Protein AF-A0A1A8E9D2-F1 (afdb_monomer)

Nearest PDB structures (foldseek):
  8i6v-assembly1_D  TM=5.199E-01  e=2.143E+00  Saccharomyces cerevisiae S288C
  7t94-assembly1_A  TM=4.386E-01  e=5.439E+00  Homo sapiens

pLDDT: mean 73.69, std 10.42, range [43.97, 88.25]

Organism: Nothobranchius kadleci (NCBI:txid1051664)

Sequence (139 aa):
MPPQPPPQPQVKQNILRFLRSFLGITRILQLVFGTGLWVTIAANKYEGSIHFVLFVAVLFWLLTLALFFLTLLNKQDLVPLLGGEHWLCANLTHDVAAAALYLAAIGVMIDKTKSNSYCIVHHYKHFCLYKVYLTASVF

Secondary structure (DSSP, 8-state):
-PPPPPS-HHHHHHHHHHHHSHHHHHHHHHHHHHHHHHHHHHH----TTHHHHHHHHHHHHHHHHHHHHHHHTT-GGGSTTT-GGGHHHHHHHHHHHHHHHHHHHHHHHHHHHHTS-TT--TT--S--THHHHHHHHH-

Radius of gyration: 21.44 Å; Cα contacts (8 Å, |Δi|>4): 51; chains: 1; bounding box: 74×30×53 Å

Structure (mmCIF, N/CA/C/O backbone):
data_AF-A0A1A8E9D2-F1
#
_entry.id   AF-A0A1A8E9D2-F1
#
loop_
_atom_site.group_PDB
_atom_site.id
_atom_site.type_symbol
_atom_site.label_atom_id
_atom_site.label_alt_id
_atom_site.label_comp_id
_atom_site.label_asym_id
_atom_site.label_entity_id
_atom_site.label_seq_id
_atom_site.pdbx_PDB_ins_code
_atom_site.Cartn_x
_atom_site.Cartn_y
_atom_site.Cartn_z
_atom_site.occupancy
_atom_site.B_iso_or_equiv
_atom_site.auth_seq_id
_atom_site.auth_comp_id
_atom_site.auth_asym_id
_atom_site.auth_atom_id
_atom_site.pdbx_PDB_model_num
ATOM 1 N N . MET A 1 1 ? -43.737 6.392 25.726 1.00 59.25 1 MET A N 1
ATOM 2 C CA . MET A 1 1 ? -42.263 6.292 25.638 1.00 59.25 1 MET A CA 1
ATOM 3 C C . MET A 1 1 ? -41.783 7.350 24.660 1.00 59.25 1 MET A C 1
ATOM 5 O O . MET A 1 1 ? -42.346 7.395 23.572 1.00 59.25 1 MET A O 1
ATOM 9 N N . PRO A 1 2 ? -40.836 8.227 25.026 1.00 59.88 2 PRO A N 1
ATOM 10 C CA . PRO A 1 2 ? -40.260 9.155 24.061 1.00 59.88 2 PRO A CA 1
ATOM 11 C C . PRO A 1 2 ? -39.408 8.382 23.033 1.00 59.88 2 PRO A C 1
ATOM 13 O O . PRO A 1 2 ? -38.801 7.372 23.401 1.00 59.88 2 PRO A O 1
ATOM 16 N N . PRO A 1 3 ? -39.359 8.813 21.759 1.00 61.97 3 PRO A N 1
ATOM 17 C CA . PRO A 1 3 ? -38.554 8.155 20.734 1.00 61.97 3 PRO A CA 1
ATOM 18 C C . PRO A 1 3 ? -37.069 8.316 21.069 1.00 61.97 3 PRO A C 1
ATOM 20 O O . PRO A 1 3 ? -36.621 9.424 21.370 1.00 61.97 3 PRO A O 1
ATOM 23 N N . GLN A 1 4 ? -36.293 7.231 21.012 1.00 63.12 4 GLN A N 1
ATOM 24 C CA . GLN A 1 4 ? -34.838 7.342 21.106 1.00 63.12 4 GLN A CA 1
ATOM 25 C C . GLN A 1 4 ? -34.296 8.106 19.883 1.00 63.12 4 GLN A C 1
ATOM 27 O O . GLN A 1 4 ? -34.691 7.793 18.756 1.00 63.12 4 GLN A O 1
ATOM 32 N N . PRO A 1 5 ? -33.395 9.091 20.066 1.00 61.06 5 PRO A N 1
ATOM 33 C CA . PRO A 1 5 ? -32.754 9.769 18.947 1.00 61.06 5 PRO A CA 1
ATOM 34 C C . PRO A 1 5 ? -31.918 8.770 18.132 1.00 61.06 5 PRO A C 1
ATOM 36 O O . PRO A 1 5 ? -31.296 7.879 18.716 1.00 61.06 5 PRO A O 1
ATOM 39 N N . PRO A 1 6 ? -31.854 8.905 16.797 1.00 62.03 6 PRO A N 1
ATOM 40 C CA . PRO A 1 6 ? -31.101 7.980 15.963 1.00 62.03 6 PRO A CA 1
ATOM 41 C C . PRO A 1 6 ? -29.593 8.043 16.289 1.00 62.03 6 PRO A C 1
ATOM 43 O O . PRO A 1 6 ? -29.032 9.139 16.406 1.00 62.03 6 PRO A O 1
ATOM 46 N N . PRO A 1 7 ? -28.894 6.897 16.393 1.00 59.91 7 PRO A N 1
ATOM 47 C CA . PRO A 1 7 ? -27.465 6.848 16.687 1.00 59.91 7 PRO A CA 1
ATOM 48 C C . PRO A 1 7 ? -26.653 7.213 15.434 1.00 59.91 7 PRO A C 1
ATOM 50 O O . PRO A 1 7 ? -26.124 6.356 14.737 1.00 59.91 7 PRO A O 1
ATOM 53 N N . GLN A 1 8 ? -26.574 8.502 15.102 1.00 59.34 8 GLN A N 1
ATOM 54 C CA . GLN A 1 8 ? -25.798 9.018 13.963 1.00 59.34 8 GLN A CA 1
ATOM 55 C C . GLN A 1 8 ? -24.579 9.909 14.301 1.00 59.34 8 GLN A C 1
ATOM 57 O O . GLN A 1 8 ? -23.668 9.966 13.469 1.00 59.34 8 GLN A O 1
ATOM 62 N N . PRO A 1 9 ? -24.450 10.553 15.484 1.00 62.88 9 PRO A N 1
ATOM 63 C CA . PRO A 1 9 ? -23.261 11.362 15.792 1.00 62.88 9 PRO A CA 1
ATOM 64 C C . PRO A 1 9 ? -21.983 10.536 16.012 1.00 62.88 9 PRO A C 1
ATOM 66 O O . PRO A 1 9 ? -20.899 10.945 15.596 1.00 62.88 9 PRO A O 1
ATOM 69 N N . GLN A 1 10 ? -22.103 9.357 16.633 1.00 62.50 10 GLN A N 1
ATOM 70 C CA . GLN A 1 10 ? -20.948 8.550 17.051 1.00 62.50 10 GLN A CA 1
ATOM 71 C C . GLN A 1 10 ? -20.201 7.905 15.875 1.00 62.50 10 GLN A C 1
ATOM 73 O O . GLN A 1 10 ? -18.972 7.893 15.863 1.00 62.50 10 GLN A O 1
ATOM 78 N N . VAL A 1 11 ? -20.913 7.424 14.850 1.00 65.88 11 VAL A N 1
ATOM 79 C CA . VAL A 1 11 ? -20.288 6.767 13.687 1.00 65.88 11 VAL A CA 1
ATOM 80 C C . VAL A 1 11 ? -19.437 7.759 12.890 1.00 65.88 11 VAL A C 1
ATOM 82 O O . VAL A 1 11 ? -18.283 7.473 12.580 1.00 65.88 11 VAL A O 1
ATOM 85 N N . LYS A 1 12 ? -19.957 8.968 12.629 1.00 68.44 12 LYS A N 1
ATOM 86 C CA . LYS A 1 12 ? -19.207 10.022 11.925 1.00 68.44 12 LYS A CA 1
ATOM 87 C C . LYS A 1 12 ? -17.967 10.467 12.702 1.00 68.44 12 LYS A C 1
ATOM 89 O O . LYS A 1 12 ? -16.912 10.658 12.101 1.00 68.44 12 LYS A O 1
ATOM 94 N N . GLN A 1 13 ? -18.068 10.598 14.025 1.00 74.12 13 GLN A N 1
ATOM 95 C CA . GLN A 1 13 ? -16.922 10.946 14.870 1.00 74.12 13 GLN A CA 1
ATOM 96 C C . GLN A 1 13 ? -15.852 9.849 14.884 1.00 74.12 13 GLN A C 1
ATOM 98 O O . GLN A 1 13 ? -14.666 10.167 14.820 1.00 74.12 13 GLN A O 1
ATOM 103 N N . ASN A 1 14 ? -16.248 8.574 14.910 1.00 74.75 14 ASN A N 1
ATOM 104 C CA . ASN A 1 14 ? -15.314 7.449 14.862 1.00 74.75 14 ASN A CA 1
ATOM 105 C C . ASN A 1 14 ? -14.603 7.353 13.508 1.00 74.75 14 ASN A C 1
ATOM 107 O O . ASN A 1 14 ? -13.388 7.170 13.475 1.00 74.75 14 ASN A O 1
ATOM 111 N N . ILE A 1 15 ? -15.324 7.572 12.404 1.00 76.38 15 ILE A N 1
ATOM 112 C CA . ILE A 1 15 ? -14.741 7.641 11.058 1.00 76.38 15 ILE A CA 1
ATOM 113 C C . ILE A 1 15 ? -13.733 8.789 10.965 1.00 76.38 15 ILE A C 1
ATOM 115 O O . ILE A 1 15 ? -12.596 8.570 10.564 1.00 76.38 15 ILE A O 1
ATOM 119 N N . LEU A 1 16 ? -14.103 10.002 11.385 1.00 78.00 16 LEU A N 1
ATOM 120 C CA . LEU A 1 16 ? -13.194 11.154 11.359 1.00 78.00 16 LEU A CA 1
ATOM 121 C C . LEU A 1 16 ? -11.961 10.937 12.244 1.00 78.00 16 LEU A C 1
ATOM 123 O O . LEU A 1 16 ? -10.853 11.314 11.867 1.00 78.00 16 LEU A O 1
ATOM 127 N N . ARG A 1 17 ? -12.133 10.297 13.405 1.00 81.56 17 ARG A N 1
ATOM 128 C CA . ARG A 1 17 ? -11.026 9.929 14.293 1.00 81.56 17 ARG A CA 1
ATOM 129 C C . ARG A 1 17 ? -10.103 8.899 13.643 1.00 81.56 17 ARG A C 1
ATOM 131 O O . ARG A 1 17 ? -8.890 9.031 13.766 1.00 81.56 17 ARG A O 1
ATOM 138 N N . PHE A 1 18 ? -10.655 7.919 12.931 1.00 78.00 18 PHE A N 1
ATOM 139 C CA . PHE A 1 18 ? -9.875 6.926 12.196 1.00 78.00 18 PHE A CA 1
ATOM 140 C C . PHE A 1 18 ? -9.123 7.546 11.012 1.00 78.00 18 PHE A C 1
ATOM 142 O O . PHE A 1 18 ? -7.923 7.334 10.887 1.00 78.00 18 PHE A O 1
ATOM 149 N N . LEU A 1 19 ? -9.784 8.382 10.207 1.00 80.50 19 LEU A N 1
ATOM 150 C CA . LEU A 1 19 ? -9.162 9.100 9.087 1.00 80.50 19 LEU A CA 1
ATOM 151 C C . LEU A 1 19 ? -8.034 10.037 9.544 1.00 80.50 19 LEU A C 1
ATOM 153 O O . LEU A 1 19 ? -7.080 10.251 8.804 1.00 80.50 19 LEU A O 1
ATOM 157 N N . ARG A 1 20 ? -8.130 10.584 10.763 1.00 82.94 20 ARG A N 1
ATOM 158 C CA . ARG A 1 20 ? -7.079 11.408 11.379 1.00 82.94 20 ARG A CA 1
ATOM 159 C C . ARG A 1 20 ? -5.983 10.584 12.063 1.00 82.94 20 ARG A C 1
ATOM 161 O O . ARG A 1 20 ? -4.923 11.124 12.371 1.00 82.94 20 ARG A O 1
ATOM 168 N N . SER A 1 21 ? -6.225 9.303 12.329 1.00 83.06 21 SER A N 1
ATOM 169 C CA . SER A 1 21 ? -5.221 8.416 12.911 1.00 83.06 21 SER A CA 1
ATOM 170 C C . SER A 1 21 ? -4.085 8.188 11.922 1.00 83.06 21 SER A C 1
ATOM 172 O O . SER A 1 21 ? -4.317 8.076 10.719 1.00 83.06 21 SER A O 1
ATOM 174 N N . PHE A 1 22 ? -2.863 8.052 12.434 1.00 79.06 22 PHE A N 1
ATOM 175 C CA . PHE A 1 22 ? -1.684 7.751 11.623 1.00 79.06 22 PHE A CA 1
ATOM 176 C C . PHE A 1 22 ? -1.911 6.529 10.721 1.00 79.06 22 PHE A C 1
ATOM 178 O O . PHE A 1 22 ? -1.624 6.584 9.531 1.00 79.06 22 PHE A O 1
ATOM 185 N N . LEU A 1 23 ? -2.532 5.473 11.261 1.00 76.75 23 LEU A N 1
ATOM 186 C CA . LEU A 1 23 ? -2.848 4.250 10.517 1.00 76.75 23 LEU A CA 1
ATOM 187 C C . LEU A 1 23 ? -3.875 4.486 9.393 1.00 76.75 23 LEU A C 1
ATOM 189 O O . LEU A 1 23 ? -3.792 3.882 8.330 1.00 76.75 23 LEU A O 1
ATOM 193 N N . GLY A 1 24 ? -4.854 5.366 9.618 1.00 81.19 24 GLY A N 1
ATOM 194 C CA . GLY A 1 24 ? -5.834 5.729 8.595 1.00 81.19 24 GLY A CA 1
ATOM 195 C C . GLY A 1 24 ? -5.187 6.525 7.465 1.00 81.19 24 GLY A C 1
ATOM 196 O O . GLY A 1 24 ? -5.418 6.231 6.295 1.00 81.19 24 GLY A O 1
ATOM 197 N N . ILE A 1 25 ? -4.320 7.480 7.809 1.00 82.88 25 ILE A N 1
ATOM 198 C CA . ILE A 1 25 ? -3.585 8.304 6.841 1.00 82.88 25 ILE A CA 1
ATOM 199 C C . ILE A 1 25 ? -2.662 7.439 5.978 1.00 82.88 25 ILE A C 1
ATOM 201 O O . ILE A 1 25 ? -2.683 7.571 4.755 1.00 82.88 25 ILE A O 1
ATOM 205 N N . THR A 1 26 ? -1.885 6.531 6.576 1.00 80.31 26 THR A N 1
ATOM 206 C CA . THR A 1 26 ? -0.981 5.649 5.818 1.00 80.31 26 THR A CA 1
ATOM 207 C C . THR A 1 26 ? -1.749 4.728 4.872 1.00 80.31 26 THR A C 1
ATOM 209 O O . THR A 1 26 ? -1.341 4.557 3.725 1.00 80.31 26 THR A O 1
ATOM 212 N N . ARG A 1 27 ? -2.904 4.201 5.300 1.00 84.75 27 ARG A N 1
ATOM 213 C CA . ARG A 1 27 ? -3.797 3.395 4.452 1.00 84.75 27 ARG A CA 1
ATOM 214 C C . ARG A 1 27 ? -4.364 4.197 3.283 1.00 84.75 27 ARG A C 1
ATOM 216 O O . ARG A 1 27 ? -4.341 3.713 2.156 1.00 84.75 27 ARG A O 1
ATOM 223 N N . ILE A 1 28 ? -4.825 5.427 3.516 1.00 85.38 28 ILE A N 1
ATOM 224 C CA . ILE A 1 28 ? -5.297 6.317 2.440 1.00 85.38 28 ILE A CA 1
ATOM 225 C C . ILE A 1 28 ? -4.169 6.587 1.449 1.00 85.38 28 ILE A C 1
ATOM 227 O O . ILE A 1 28 ? -4.374 6.485 0.243 1.00 85.38 28 ILE A O 1
ATOM 231 N N . LEU A 1 29 ? -2.974 6.890 1.950 1.00 84.94 29 LEU A N 1
ATOM 232 C CA . LEU A 1 29 ? -1.818 7.160 1.112 1.00 84.94 29 LEU A CA 1
ATOM 233 C C . LEU A 1 29 ? -1.463 5.941 0.243 1.00 84.94 29 LEU A C 1
ATOM 235 O O . LEU A 1 29 ? -1.288 6.081 -0.964 1.00 84.94 29 LEU A O 1
ATOM 239 N N . GLN A 1 30 ? -1.465 4.738 0.825 1.00 83.69 30 GLN A N 1
ATOM 240 C CA . GLN A 1 30 ? -1.271 3.479 0.101 1.00 83.69 30 GLN A CA 1
ATOM 241 C C . GLN A 1 30 ? -2.337 3.261 -0.986 1.00 83.69 30 GLN A C 1
ATOM 243 O O . GLN A 1 30 ? -2.017 2.813 -2.089 1.00 83.69 30 GLN A O 1
ATOM 248 N N . LEU A 1 31 ? -3.597 3.614 -0.712 1.00 86.56 31 LEU A N 1
ATOM 249 C CA . LEU A 1 31 ? -4.676 3.526 -1.695 1.00 86.56 31 LEU A CA 1
ATOM 250 C C . LEU A 1 31 ? -4.500 4.528 -2.843 1.00 86.56 31 LEU A C 1
ATOM 252 O O . LEU A 1 31 ? -4.674 4.149 -4.003 1.00 86.56 31 LEU A O 1
ATOM 256 N N . VAL A 1 32 ? -4.114 5.771 -2.544 1.00 86.06 32 VAL A N 1
ATOM 257 C CA . VAL A 1 32 ? -3.851 6.819 -3.545 1.00 86.06 32 VAL A CA 1
ATOM 258 C C . VAL A 1 32 ? -2.687 6.421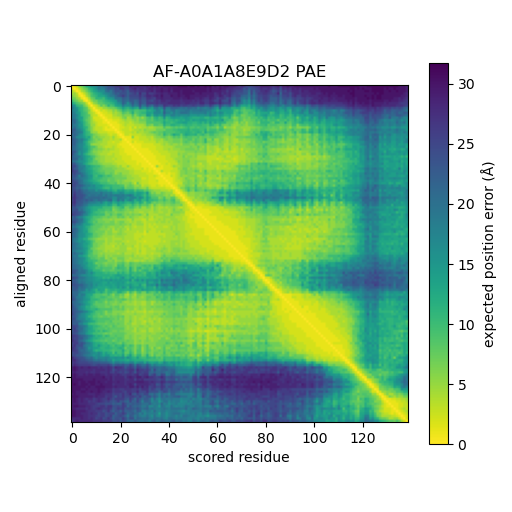 -4.451 1.00 86.06 32 VAL A C 1
ATOM 260 O O . VAL A 1 32 ? -2.844 6.417 -5.673 1.00 86.06 32 VAL A O 1
ATOM 263 N N . PHE A 1 33 ? -1.555 6.001 -3.880 1.00 81.50 33 PHE A N 1
ATOM 264 C CA . PHE A 1 33 ? -0.411 5.526 -4.663 1.00 81.50 33 PHE A CA 1
ATOM 265 C C . PHE A 1 33 ? -0.759 4.303 -5.512 1.00 81.50 33 PHE A C 1
ATOM 267 O O . PHE A 1 33 ? -0.431 4.265 -6.697 1.00 81.50 33 PHE A O 1
ATOM 274 N N . GLY A 1 34 ? -1.496 3.336 -4.959 1.00 82.38 34 GLY A N 1
ATOM 275 C CA . GLY A 1 34 ? -1.935 2.189 -5.748 1.00 82.38 34 GLY A CA 1
ATOM 276 C C . GLY A 1 34 ? -2.912 2.565 -6.864 1.00 82.38 34 GLY A C 1
ATOM 277 O O . GLY A 1 34 ? -2.868 1.960 -7.927 1.00 82.38 34 GLY A O 1
ATOM 278 N N . THR A 1 35 ? -3.711 3.623 -6.708 1.00 83.19 35 THR A N 1
ATOM 279 C CA . THR A 1 35 ? -4.545 4.136 -7.810 1.00 83.19 35 THR A CA 1
ATOM 280 C C . THR A 1 35 ? -3.671 4.689 -8.941 1.00 83.19 35 THR A C 1
ATOM 282 O O . THR A 1 35 ? -3.926 4.416 -10.113 1.00 83.19 35 THR A O 1
ATOM 285 N N . GLY A 1 36 ? -2.589 5.401 -8.605 1.00 80.12 36 GLY A N 1
ATOM 286 C CA . GLY A 1 36 ? -1.583 5.836 -9.581 1.00 80.12 36 GLY A CA 1
ATOM 287 C C . GLY A 1 36 ? -0.916 4.662 -10.310 1.00 80.12 36 GLY A C 1
ATOM 288 O O . GLY A 1 36 ? -0.726 4.701 -11.530 1.00 80.12 36 GLY A O 1
ATOM 289 N N . LEU A 1 37 ? -0.646 3.569 -9.589 1.00 75.75 37 LEU A N 1
ATOM 290 C CA . LEU A 1 37 ? -0.150 2.331 -10.186 1.00 75.75 37 LEU A CA 1
ATOM 291 C C . LEU A 1 37 ? -1.171 1.731 -11.167 1.00 75.75 37 LEU A C 1
ATOM 293 O O . LEU A 1 37 ? -0.791 1.354 -12.267 1.00 75.75 37 LEU A O 1
ATOM 297 N N . TRP A 1 38 ? -2.462 1.698 -10.826 1.00 78.00 38 TRP A N 1
ATOM 298 C CA . TRP A 1 38 ? -3.524 1.218 -11.722 1.00 78.00 38 TRP A CA 1
ATOM 299 C C . TRP A 1 38 ? -3.625 2.023 -13.021 1.00 78.00 38 TRP A C 1
ATOM 301 O O . TRP A 1 38 ? -3.774 1.438 -14.092 1.00 78.00 38 TRP A O 1
ATOM 311 N N . VAL A 1 39 ? -3.503 3.352 -12.949 1.00 76.00 39 VAL A N 1
ATOM 312 C CA . VAL A 1 39 ? -3.452 4.210 -14.146 1.00 76.00 39 VAL A CA 1
ATOM 313 C C . VAL A 1 39 ? -2.248 3.844 -15.011 1.00 76.00 39 VAL A C 1
ATOM 315 O O . VAL A 1 39 ? -2.380 3.679 -16.222 1.00 76.00 39 VAL A O 1
ATOM 318 N N . THR A 1 40 ? -1.088 3.644 -14.384 1.00 72.81 40 THR A N 1
ATOM 319 C CA . THR A 1 40 ? 0.123 3.187 -15.079 1.00 72.81 40 THR A CA 1
ATOM 320 C C . THR A 1 40 ? -0.100 1.824 -15.738 1.00 72.81 40 THR A C 1
ATOM 322 O O . THR A 1 40 ? 0.298 1.656 -16.893 1.00 72.81 40 THR A O 1
ATOM 325 N N . ILE A 1 41 ? -0.796 0.903 -15.050 1.00 74.00 41 ILE A N 1
ATOM 326 C CA . ILE A 1 41 ? -1.160 -0.427 -15.560 1.00 74.00 41 ILE A CA 1
ATOM 327 C C . ILE A 1 41 ? -2.023 -0.332 -16.809 1.00 74.00 41 ILE A C 1
ATOM 329 O O . ILE A 1 41 ? -1.748 -0.985 -17.810 1.00 74.00 41 ILE A O 1
ATOM 333 N N . ALA A 1 42 ? -3.058 0.499 -16.764 1.00 73.75 42 ALA A N 1
ATOM 334 C CA . ALA A 1 42 ? -3.952 0.689 -17.895 1.00 73.75 42 ALA A CA 1
ATOM 335 C C . ALA A 1 42 ? -3.247 1.345 -19.098 1.00 73.75 42 ALA A C 1
ATOM 337 O O . ALA A 1 42 ? -3.623 1.090 -20.241 1.00 73.75 42 ALA A O 1
ATOM 338 N N . ALA A 1 43 ? -2.233 2.178 -18.851 1.00 73.00 43 ALA A N 1
ATOM 339 C CA . ALA A 1 43 ? -1.544 2.943 -19.885 1.00 73.00 43 ALA A CA 1
ATOM 340 C C . ALA A 1 43 ? -0.413 2.181 -20.600 1.00 73.00 43 ALA A C 1
ATOM 342 O O . ALA A 1 43 ? 0.025 2.626 -21.660 1.00 73.00 43 ALA A O 1
ATOM 343 N N . ASN A 1 44 ? 0.078 1.059 -20.058 1.00 72.69 44 ASN A N 1
ATOM 344 C CA . ASN A 1 44 ? 1.282 0.394 -20.566 1.00 72.69 44 ASN A CA 1
ATOM 345 C C . ASN A 1 44 ? 1.082 -1.103 -20.835 1.00 72.69 44 ASN A C 1
ATOM 347 O O . ASN A 1 44 ? 0.385 -1.805 -20.107 1.00 72.69 44 ASN A O 1
ATOM 351 N N . LYS A 1 45 ? 1.759 -1.620 -21.869 1.00 72.19 45 LYS A N 1
ATOM 352 C CA . LYS A 1 45 ? 1.930 -3.067 -22.066 1.00 72.19 45 LYS A CA 1
ATOM 353 C C . LYS A 1 45 ? 3.131 -3.546 -21.256 1.00 72.19 45 LYS A C 1
ATOM 355 O O . LYS A 1 45 ? 4.191 -2.928 -21.294 1.00 72.19 45 LYS A O 1
ATOM 360 N N . TYR A 1 46 ? 2.962 -4.657 -20.550 1.00 69.00 46 TYR A N 1
ATOM 361 C CA . TYR A 1 46 ? 3.991 -5.235 -19.689 1.00 69.00 46 TYR A CA 1
ATOM 362 C C . TYR A 1 46 ? 4.472 -6.568 -20.227 1.00 69.00 46 TYR A C 1
ATOM 364 O O . TYR A 1 46 ? 3.676 -7.335 -20.761 1.00 69.00 46 TYR A O 1
ATOM 372 N N . GLU A 1 47 ? 5.760 -6.846 -20.029 1.00 72.31 47 GLU A N 1
ATOM 373 C CA . GLU A 1 47 ? 6.381 -8.108 -20.421 1.00 72.31 47 GLU A CA 1
ATOM 374 C C . GLU A 1 47 ? 7.261 -8.687 -19.299 1.00 72.31 47 GLU A C 1
ATOM 376 O O . GLU A 1 47 ? 8.018 -7.986 -18.606 1.00 72.31 47 GLU A O 1
ATOM 381 N N . GLY A 1 48 ? 7.201 -10.013 -19.150 1.00 72.69 48 GLY A N 1
ATOM 382 C CA . GLY A 1 48 ? 8.069 -10.800 -18.270 1.00 72.69 48 GLY A CA 1
ATOM 383 C C . GLY A 1 48 ? 7.836 -10.555 -16.774 1.00 72.69 48 GLY A C 1
ATOM 384 O O . GLY A 1 48 ? 6.701 -10.484 -16.310 1.00 72.69 48 GLY A O 1
ATOM 385 N N . SER A 1 49 ? 8.918 -10.417 -15.995 1.00 67.75 49 SER A N 1
ATOM 386 C CA . SER A 1 49 ? 8.871 -10.314 -14.520 1.00 67.75 49 SER A CA 1
ATOM 387 C C . SER A 1 49 ? 8.090 -9.116 -13.960 1.00 67.75 49 SER A C 1
ATOM 389 O O . SER A 1 49 ? 7.785 -9.093 -12.769 1.00 67.75 49 SER A O 1
ATOM 391 N N . ILE A 1 50 ? 7.714 -8.144 -14.798 1.00 74.56 50 ILE A N 1
ATOM 392 C CA . ILE A 1 50 ? 6.908 -6.996 -14.369 1.00 74.56 50 ILE A CA 1
ATOM 393 C C . ILE A 1 50 ? 5.490 -7.449 -13.989 1.00 74.56 50 ILE A C 1
ATOM 395 O O . ILE A 1 50 ? 4.914 -6.898 -13.058 1.00 74.56 50 ILE A O 1
ATOM 399 N N . HIS A 1 51 ? 4.956 -8.520 -14.591 1.00 76.81 51 HIS A N 1
ATOM 400 C CA . HIS A 1 51 ? 3.653 -9.074 -14.194 1.00 76.81 51 HIS A CA 1
ATOM 401 C C . HIS A 1 51 ? 3.611 -9.515 -12.728 1.00 76.81 51 HIS A C 1
ATOM 403 O O . HIS A 1 51 ? 2.591 -9.339 -12.070 1.00 76.81 51 HIS A O 1
ATOM 409 N N . PHE A 1 52 ? 4.719 -10.044 -12.202 1.00 73.25 52 PHE A N 1
ATOM 410 C CA . PHE A 1 52 ? 4.816 -10.420 -10.793 1.00 73.25 52 PHE A CA 1
ATOM 411 C C . PHE A 1 52 ? 4.751 -9.189 -9.880 1.00 73.25 52 PHE A C 1
ATOM 413 O O . PHE A 1 52 ? 3.997 -9.182 -8.911 1.00 73.25 52 PHE A O 1
ATOM 420 N N . VAL A 1 53 ? 5.475 -8.122 -10.231 1.00 76.94 53 VAL A N 1
ATOM 421 C CA . VAL A 1 53 ? 5.443 -6.842 -9.503 1.00 76.94 53 VAL A CA 1
ATOM 422 C C . VAL A 1 53 ? 4.030 -6.256 -9.491 1.00 76.94 53 VAL A C 1
ATOM 424 O O . VAL A 1 53 ? 3.532 -5.861 -8.438 1.00 76.94 53 VAL A O 1
ATOM 427 N N . LEU A 1 54 ? 3.357 -6.261 -10.645 1.00 80.69 54 LEU A N 1
ATOM 428 C CA . LEU A 1 54 ? 1.980 -5.786 -10.766 1.00 80.69 54 LEU A CA 1
ATOM 429 C C . LEU A 1 54 ? 1.004 -6.636 -9.957 1.00 80.69 54 LEU A C 1
ATOM 431 O O . LEU A 1 54 ? 0.142 -6.088 -9.278 1.00 80.69 54 LEU A O 1
ATOM 435 N N . PHE A 1 55 ? 1.149 -7.961 -9.997 1.00 81.44 55 PHE A N 1
ATOM 436 C CA . PHE A 1 55 ? 0.317 -8.873 -9.220 1.00 81.44 55 PHE A CA 1
ATOM 437 C C . PHE A 1 55 ? 0.429 -8.593 -7.719 1.00 81.44 55 PHE A C 1
ATOM 439 O O . PHE A 1 55 ? -0.593 -8.404 -7.063 1.00 81.44 55 PHE A O 1
ATOM 446 N N . VAL A 1 56 ? 1.656 -8.508 -7.191 1.00 80.50 56 VAL A N 1
ATOM 447 C CA . VAL A 1 56 ? 1.907 -8.174 -5.781 1.00 80.50 56 VAL A CA 1
ATOM 448 C C . VAL A 1 56 ? 1.247 -6.841 -5.435 1.00 80.50 56 VAL A C 1
ATOM 450 O O . VAL A 1 56 ? 0.476 -6.757 -4.480 1.00 80.50 56 VAL A O 1
ATOM 453 N N . ALA A 1 57 ? 1.494 -5.808 -6.236 1.00 81.56 57 ALA A N 1
ATOM 454 C CA . ALA A 1 57 ? 1.007 -4.474 -5.933 1.00 81.56 57 ALA A CA 1
ATOM 455 C C . ALA A 1 57 ? -0.531 -4.371 -5.979 1.00 81.56 57 ALA A C 1
ATOM 457 O O . ALA A 1 57 ? -1.140 -3.802 -5.072 1.00 81.56 57 ALA A O 1
ATOM 458 N N . VAL A 1 58 ? -1.179 -4.977 -6.982 1.00 84.50 58 VAL A N 1
ATOM 459 C CA . VAL A 1 58 ? -2.647 -5.007 -7.101 1.00 84.50 58 VAL A CA 1
ATOM 460 C C . VAL A 1 58 ? -3.279 -5.831 -5.978 1.00 84.50 58 VAL A C 1
ATOM 462 O O . VAL A 1 58 ? -4.267 -5.390 -5.390 1.00 84.50 58 VAL A O 1
ATOM 465 N N . LEU A 1 59 ? -2.706 -6.991 -5.641 1.00 85.31 59 LEU A N 1
ATOM 466 C CA . LEU A 1 59 ? -3.206 -7.853 -4.570 1.00 85.31 59 LEU A CA 1
ATOM 467 C C . LEU A 1 59 ? -3.221 -7.114 -3.228 1.00 85.31 59 LEU A C 1
ATOM 469 O O . LEU A 1 59 ? -4.264 -7.042 -2.578 1.00 85.31 59 LEU A O 1
ATOM 473 N N . PHE A 1 60 ? -2.090 -6.526 -2.831 1.00 84.19 60 PHE A N 1
ATOM 474 C CA . PHE A 1 60 ? -2.003 -5.791 -1.568 1.00 84.19 60 PHE A CA 1
ATOM 475 C C . PHE A 1 60 ? -2.845 -4.523 -1.570 1.00 84.19 60 PHE A C 1
ATOM 477 O O . PHE A 1 60 ? -3.368 -4.145 -0.524 1.00 84.19 60 PHE A O 1
ATOM 484 N N . TRP A 1 61 ? -3.022 -3.873 -2.720 1.00 88.25 61 TRP A N 1
ATOM 485 C CA . TRP A 1 61 ? -3.916 -2.727 -2.820 1.00 88.25 61 TRP A CA 1
ATOM 486 C C . TRP A 1 61 ? -5.378 -3.115 -2.565 1.00 88.25 61 TRP A C 1
ATOM 488 O O . TRP A 1 61 ? -6.040 -2.484 -1.741 1.00 88.25 61 TRP A O 1
ATOM 498 N N . LEU A 1 62 ? -5.869 -4.186 -3.199 1.00 87.88 62 LEU A N 1
ATOM 499 C CA . LEU A 1 62 ? -7.231 -4.687 -2.984 1.00 87.88 62 LEU A CA 1
ATOM 500 C C . LEU A 1 62 ? -7.446 -5.135 -1.536 1.00 87.88 62 LEU A C 1
ATOM 502 O O . LEU A 1 62 ? -8.482 -4.843 -0.938 1.00 87.88 62 LEU A O 1
ATOM 506 N N . LEU A 1 63 ? -6.454 -5.811 -0.957 1.00 85.12 63 LEU A N 1
ATOM 507 C CA . LEU A 1 63 ? -6.516 -6.282 0.422 1.00 85.12 63 LEU A CA 1
ATOM 508 C C . LEU A 1 63 ? -6.521 -5.105 1.413 1.00 85.12 63 LEU A C 1
ATOM 510 O O . LEU A 1 63 ? -7.346 -5.067 2.324 1.00 85.12 63 LEU A O 1
ATOM 514 N N . THR A 1 64 ? -5.696 -4.084 1.162 1.00 86.88 64 THR A N 1
ATOM 515 C CA . THR A 1 64 ? -5.702 -2.811 1.900 1.00 86.88 64 THR A CA 1
ATOM 516 C C . THR A 1 64 ? -7.061 -2.121 1.812 1.00 86.88 64 THR A C 1
ATOM 518 O O . THR A 1 64 ? -7.576 -1.652 2.826 1.00 86.88 64 THR A O 1
ATOM 521 N N . LEU A 1 65 ? -7.667 -2.080 0.621 1.00 87.44 65 LEU A N 1
ATOM 522 C CA . LEU A 1 65 ? -8.983 -1.484 0.403 1.00 87.44 65 LEU A CA 1
ATOM 523 C C . LEU A 1 65 ? -10.062 -2.212 1.216 1.00 87.44 65 LEU A C 1
ATOM 525 O O . LEU A 1 65 ? -10.860 -1.571 1.900 1.00 87.44 65 LEU A O 1
ATOM 529 N N . ALA A 1 66 ? -10.052 -3.546 1.198 1.00 86.19 66 ALA A N 1
ATOM 530 C CA . ALA A 1 66 ? -10.985 -4.363 1.967 1.00 86.19 66 ALA A CA 1
ATOM 531 C C . ALA A 1 66 ? -10.833 -4.142 3.484 1.00 86.19 66 ALA A C 1
ATOM 533 O O . ALA A 1 66 ? -11.820 -3.866 4.169 1.00 86.19 66 ALA A O 1
ATOM 534 N N . LEU A 1 67 ? -9.600 -4.191 4.006 1.00 83.44 67 LEU A N 1
ATOM 535 C CA . LEU A 1 67 ? -9.305 -3.932 5.422 1.00 83.44 67 LEU A CA 1
ATOM 536 C C . LEU A 1 67 ? -9.710 -2.512 5.842 1.00 83.44 67 LEU A C 1
ATOM 538 O O . LEU A 1 67 ? -10.246 -2.308 6.936 1.00 83.44 67 LEU A O 1
ATOM 542 N N . PHE A 1 68 ? -9.498 -1.531 4.963 1.00 83.69 68 PHE A N 1
ATOM 543 C CA . PHE A 1 68 ? -9.886 -0.144 5.192 1.00 83.69 68 PHE A CA 1
ATOM 544 C C . PHE A 1 68 ? -11.407 0.009 5.308 1.00 83.69 68 PHE A C 1
ATOM 546 O O . PHE A 1 68 ? -11.882 0.613 6.271 1.00 83.69 68 PHE A O 1
ATOM 553 N N . PHE A 1 69 ? -12.185 -0.594 4.401 1.00 84.19 69 PHE A N 1
ATOM 554 C CA . PHE A 1 69 ? -13.649 -0.568 4.477 1.00 84.19 69 PHE A CA 1
ATOM 555 C C . PHE A 1 69 ? -14.194 -1.284 5.714 1.00 84.19 69 PHE A C 1
ATOM 557 O O . PHE A 1 69 ? -15.069 -0.743 6.390 1.00 84.19 69 PHE A O 1
ATOM 564 N N . LEU A 1 70 ? -13.662 -2.462 6.053 1.00 83.00 70 LEU A N 1
ATOM 565 C CA . LEU A 1 70 ? -14.064 -3.195 7.258 1.00 83.00 70 LEU A CA 1
ATOM 566 C C . LEU A 1 70 ? -13.791 -2.388 8.534 1.00 83.00 70 LEU A C 1
ATOM 568 O O . LEU A 1 70 ? -14.628 -2.359 9.441 1.00 83.00 70 LEU A O 1
ATOM 572 N N . THR A 1 71 ? -12.661 -1.677 8.573 1.00 79.75 71 THR A N 1
ATOM 573 C CA . THR A 1 71 ? -12.319 -0.781 9.684 1.00 79.75 71 THR A CA 1
ATOM 574 C C . THR A 1 71 ? -13.247 0.435 9.738 1.00 79.75 71 THR A C 1
ATOM 576 O O . THR A 1 71 ? -13.748 0.767 10.809 1.00 79.75 71 THR A O 1
ATOM 579 N N . LEU A 1 72 ? -13.545 1.064 8.595 1.00 78.44 72 LEU A N 1
ATOM 580 C CA . LEU A 1 72 ? -14.460 2.210 8.505 1.00 78.44 72 LEU A CA 1
ATOM 581 C C . LEU A 1 72 ? -15.889 1.876 8.942 1.00 78.44 72 LEU A C 1
ATOM 583 O O . LEU A 1 72 ? -16.534 2.670 9.623 1.00 78.44 72 LEU A O 1
ATOM 587 N N . LEU A 1 73 ? -16.384 0.704 8.546 1.00 79.25 73 LEU A N 1
ATOM 588 C CA . LEU A 1 73 ? -17.725 0.227 8.884 1.00 79.25 73 LEU A CA 1
ATOM 589 C C . LEU A 1 73 ? -17.819 -0.286 10.329 1.00 79.25 73 LEU A C 1
ATOM 591 O O . LEU A 1 73 ? -18.912 -0.634 10.776 1.00 79.25 73 LEU A O 1
ATOM 595 N N . ASN A 1 74 ? -16.696 -0.336 11.056 1.00 73.19 74 ASN A N 1
ATOM 596 C CA . ASN A 1 74 ? -16.577 -0.951 12.375 1.00 73.19 74 ASN A CA 1
ATOM 597 C C . ASN A 1 74 ? -17.093 -2.406 12.384 1.00 73.19 74 ASN A C 1
ATOM 599 O O . ASN A 1 74 ? -17.738 -2.852 13.330 1.00 73.19 74 ASN A O 1
ATOM 603 N N . LYS A 1 75 ? -16.851 -3.136 11.286 1.00 77.06 75 LYS A N 1
ATOM 604 C CA . LYS A 1 75 ? -17.289 -4.524 11.048 1.00 77.06 75 LYS A CA 1
ATOM 605 C C . LYS A 1 75 ? -16.108 -5.493 11.162 1.00 77.06 75 LYS A C 1
ATOM 607 O O . LYS A 1 75 ? -15.974 -6.413 10.364 1.00 77.06 75 LYS A O 1
ATOM 612 N N . GLN A 1 76 ? -15.238 -5.269 12.141 1.00 75.81 76 GLN A N 1
ATOM 613 C CA . GLN A 1 76 ? -14.025 -6.069 12.345 1.00 75.81 76 GLN A CA 1
ATOM 614 C C . GLN A 1 76 ? -14.372 -7.509 12.758 1.00 75.81 76 GLN A C 1
ATOM 616 O O . GLN A 1 76 ? -13.775 -8.457 12.260 1.00 75.81 76 GLN A O 1
ATOM 621 N N . ASP A 1 77 ? -15.420 -7.683 13.568 1.00 70.38 77 ASP A N 1
ATOM 622 C CA . ASP A 1 77 ? -15.896 -8.994 14.039 1.00 70.38 77 ASP A CA 1
ATOM 623 C C . ASP A 1 77 ? -16.633 -9.822 12.977 1.00 70.38 77 ASP A C 1
ATOM 625 O O . ASP A 1 77 ? -16.966 -10.980 13.212 1.00 70.38 77 ASP A O 1
ATOM 629 N N . LEU A 1 78 ? -16.890 -9.261 11.787 1.00 70.00 78 LEU A N 1
ATOM 630 C CA . LEU A 1 78 ? -17.511 -10.007 10.686 1.00 70.00 78 LEU A CA 1
ATOM 631 C C . LEU A 1 78 ? -16.565 -11.037 10.062 1.00 70.00 78 LEU A C 1
ATOM 633 O O . LEU A 1 78 ? -17.020 -11.870 9.281 1.00 70.00 78 LEU A O 1
ATOM 637 N N . VAL A 1 79 ? -15.267 -10.967 10.368 1.00 69.12 79 VAL A N 1
ATOM 638 C CA . VAL A 1 79 ? -14.278 -11.934 9.899 1.00 69.12 79 VAL A CA 1
ATOM 639 C C . VAL A 1 79 ? -14.081 -12.984 10.995 1.00 69.12 79 VAL A C 1
ATOM 641 O O . VAL A 1 79 ? -13.295 -12.755 11.910 1.00 69.12 79 VAL A O 1
ATOM 644 N N . PRO A 1 80 ? -14.751 -14.149 10.929 1.00 62.91 80 PRO A N 1
ATOM 645 C CA . PRO A 1 80 ? -14.761 -15.117 12.028 1.00 62.91 80 PRO A CA 1
ATOM 646 C C . PRO A 1 80 ? -13.376 -15.679 12.378 1.00 62.91 80 PRO A C 1
ATOM 648 O O . PRO A 1 80 ? -13.190 -16.176 13.481 1.00 62.91 80 PRO A O 1
ATOM 651 N N . LEU A 1 81 ? -12.402 -15.592 11.461 1.00 65.31 81 LEU A N 1
ATOM 652 C CA . LEU A 1 81 ? -11.039 -16.087 11.678 1.00 65.31 81 LEU A CA 1
ATOM 653 C C . LEU A 1 81 ? -10.031 -15.009 12.123 1.00 65.31 81 LEU A C 1
ATOM 655 O O . LEU A 1 81 ? -9.002 -15.349 12.692 1.00 65.31 81 LEU A O 1
ATOM 659 N N . LEU A 1 82 ? -10.282 -13.729 11.816 1.00 68.94 82 LEU A N 1
ATOM 660 C CA . LEU A 1 82 ? -9.306 -12.629 11.971 1.00 68.94 82 LEU A CA 1
ATOM 661 C C . LEU A 1 82 ? -9.884 -11.391 12.686 1.00 68.94 82 LEU A C 1
ATOM 663 O O . LEU A 1 82 ? -9.189 -10.387 12.823 1.00 68.94 82 LEU A O 1
ATOM 667 N N . GLY A 1 83 ? -11.151 -11.431 13.097 1.00 69.81 83 GLY A N 1
ATOM 668 C CA . GLY A 1 83 ? -11.846 -10.344 13.784 1.00 69.81 83 GLY A CA 1
ATOM 669 C C . GLY A 1 83 ? -11.478 -10.209 15.265 1.00 69.81 83 GLY A C 1
ATOM 670 O O . GLY A 1 83 ? -10.736 -11.023 15.822 1.00 69.81 83 GLY A O 1
ATOM 671 N N . GLY A 1 84 ? -11.999 -9.161 15.906 1.00 76.25 84 GLY A N 1
ATOM 672 C CA . GLY A 1 84 ? -11.796 -8.884 17.329 1.00 76.25 84 GLY A CA 1
ATOM 673 C C . GLY A 1 84 ? -10.328 -8.659 17.708 1.00 76.25 84 GLY A C 1
ATOM 674 O O . GLY A 1 84 ? -9.640 -7.822 17.123 1.00 76.25 84 GLY A O 1
ATOM 675 N N . GLU A 1 85 ? -9.834 -9.424 18.686 1.00 74.38 85 GLU A N 1
ATOM 676 C CA . GLU A 1 85 ? -8.457 -9.340 19.209 1.00 74.38 85 GLU A CA 1
ATOM 677 C C . GLU A 1 85 ? -7.377 -9.602 18.147 1.00 74.38 85 GLU A C 1
ATOM 679 O O . GLU A 1 85 ? -6.297 -9.010 18.186 1.00 74.38 85 GLU A O 1
ATOM 684 N N . HIS A 1 86 ? -7.676 -10.438 17.149 1.00 79.62 86 HIS A N 1
ATOM 685 C CA . HIS A 1 86 ? -6.724 -10.799 16.096 1.00 79.62 86 HIS A CA 1
ATOM 686 C C . HIS A 1 86 ? -6.645 -9.756 14.976 1.00 79.62 86 HIS A C 1
ATOM 688 O O . HIS A 1 86 ? -5.742 -9.829 14.142 1.00 79.62 86 HIS A O 1
ATOM 694 N N . TRP A 1 87 ? -7.528 -8.750 14.970 1.00 80.75 87 TRP A N 1
ATOM 695 C CA . TRP A 1 87 ? -7.598 -7.742 13.909 1.00 80.75 87 TRP A CA 1
ATOM 696 C C . TRP A 1 87 ? -6.299 -6.944 13.769 1.00 80.75 87 TRP A C 1
ATOM 698 O O 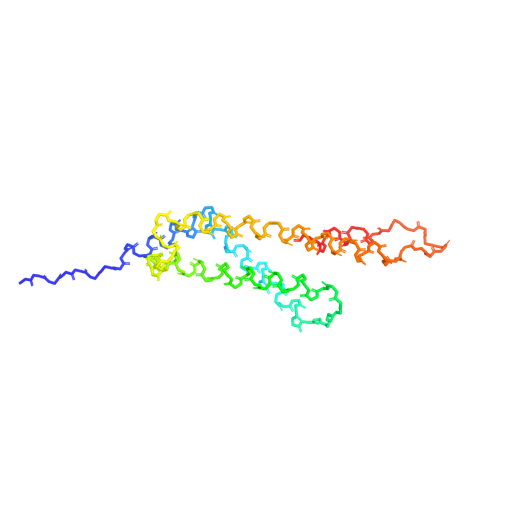. TRP A 1 87 ? -5.847 -6.638 12.661 1.00 80.75 87 TRP A O 1
ATOM 708 N N . LEU A 1 88 ? -5.660 -6.628 14.897 1.00 78.62 88 LEU A N 1
ATOM 709 C CA . LEU A 1 88 ? -4.385 -5.916 14.910 1.00 78.62 88 LEU A CA 1
ATOM 710 C C . LEU A 1 88 ? -3.254 -6.801 14.370 1.00 78.62 88 LEU A C 1
ATOM 712 O O . LEU A 1 88 ? -2.445 -6.336 13.568 1.00 78.62 88 LEU A O 1
ATOM 716 N N . CYS A 1 89 ? -3.245 -8.086 14.738 1.00 81.56 89 CYS A N 1
ATOM 717 C CA . CYS A 1 89 ? -2.291 -9.064 14.219 1.00 81.56 89 CYS A CA 1
ATOM 718 C C . CYS A 1 89 ? -2.461 -9.255 12.703 1.00 81.56 89 CYS A C 1
ATOM 720 O O . CYS A 1 89 ? -1.481 -9.185 11.971 1.00 81.56 89 CYS A O 1
ATOM 722 N N . ALA A 1 90 ? -3.698 -9.370 12.215 1.00 82.56 90 ALA A N 1
ATOM 723 C CA . ALA A 1 90 ? -4.008 -9.485 10.792 1.00 82.56 90 ALA A CA 1
ATOM 724 C C . ALA A 1 90 ? -3.485 -8.292 9.973 1.00 82.56 90 ALA A C 1
ATOM 726 O O . ALA A 1 90 ? -2.861 -8.477 8.927 1.00 82.56 90 ALA A O 1
ATOM 727 N N . ASN A 1 91 ? -3.697 -7.066 10.467 1.00 83.19 91 ASN A N 1
ATOM 728 C CA . ASN A 1 91 ? -3.165 -5.856 9.837 1.00 83.19 91 ASN A CA 1
ATOM 729 C C . ASN A 1 91 ? -1.632 -5.833 9.854 1.00 83.19 91 ASN A C 1
ATOM 731 O O . ASN A 1 91 ? -1.018 -5.495 8.845 1.00 83.19 91 ASN A O 1
ATOM 735 N N . LEU A 1 92 ? -1.012 -6.238 10.964 1.00 84.00 92 LEU A N 1
ATOM 736 C CA . LEU A 1 92 ? 0.442 -6.310 11.069 1.00 84.00 92 LEU A CA 1
ATOM 737 C C . LEU A 1 92 ? 1.031 -7.339 10.096 1.00 84.00 92 LEU A C 1
ATOM 739 O O . LEU A 1 92 ? 1.990 -7.037 9.392 1.00 84.00 92 LEU A O 1
ATOM 743 N N . THR A 1 93 ? 0.449 -8.536 10.017 1.00 86.56 93 THR A N 1
ATO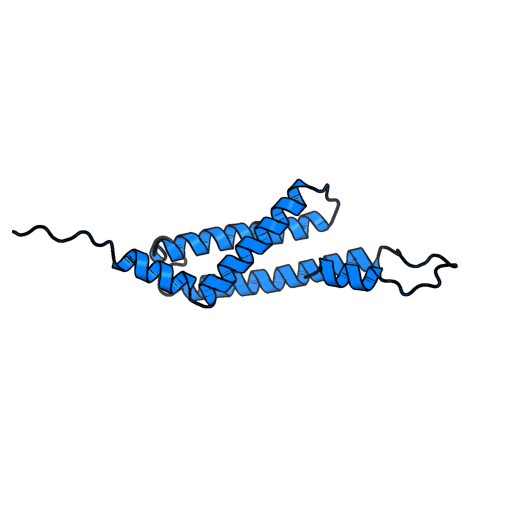M 744 C CA . THR A 1 93 ? 0.870 -9.578 9.074 1.00 86.56 93 THR A CA 1
ATOM 745 C C . THR A 1 93 ? 0.733 -9.097 7.637 1.00 86.56 93 THR A C 1
ATOM 747 O O . THR A 1 93 ? 1.654 -9.292 6.846 1.00 86.56 93 THR A O 1
ATOM 750 N N . HIS A 1 94 ? -0.376 -8.431 7.306 1.00 86.44 94 HIS A N 1
ATOM 751 C CA . HIS A 1 94 ? -0.557 -7.800 6.004 1.00 86.44 94 HIS A CA 1
ATOM 752 C C . HIS A 1 94 ? 0.574 -6.810 5.701 1.00 86.44 94 HIS A C 1
ATOM 754 O O . HIS A 1 94 ? 1.166 -6.874 4.628 1.00 86.44 94 HIS A O 1
ATOM 760 N N . ASP A 1 95 ? 0.899 -5.917 6.635 1.00 85.88 95 ASP A N 1
ATOM 761 C CA . ASP A 1 95 ? 1.892 -4.865 6.406 1.00 85.88 95 ASP A CA 1
ATOM 762 C C . ASP A 1 95 ? 3.316 -5.417 6.300 1.00 85.88 95 ASP A C 1
ATOM 764 O O . ASP A 1 95 ? 4.084 -4.976 5.446 1.00 85.88 95 ASP A O 1
ATOM 768 N N . VAL A 1 96 ? 3.651 -6.438 7.091 1.00 87.56 96 VAL A N 1
ATOM 769 C CA . VAL A 1 96 ? 4.931 -7.154 6.986 1.00 87.56 96 VAL A CA 1
ATOM 770 C C . VAL A 1 96 ? 5.029 -7.909 5.660 1.00 87.56 96 VAL A C 1
ATOM 772 O O . VAL A 1 96 ? 6.056 -7.830 4.984 1.00 87.56 96 VAL A O 1
ATOM 775 N N . ALA A 1 97 ? 3.967 -8.609 5.254 1.00 87.00 97 ALA A N 1
ATOM 776 C CA . ALA A 1 97 ? 3.934 -9.327 3.984 1.00 87.00 97 ALA A CA 1
ATOM 777 C C . ALA A 1 97 ? 4.040 -8.362 2.793 1.00 87.00 97 ALA A C 1
ATOM 779 O O . ALA A 1 97 ? 4.803 -8.618 1.8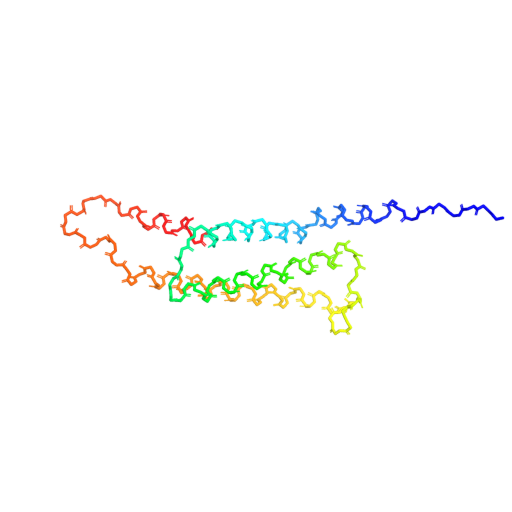59 1.00 87.00 97 ALA A O 1
ATOM 780 N N . ALA A 1 98 ? 3.337 -7.228 2.860 1.00 84.94 98 ALA A N 1
ATOM 781 C CA . ALA A 1 98 ? 3.429 -6.163 1.873 1.00 84.94 98 ALA A CA 1
ATOM 782 C C . ALA A 1 98 ? 4.861 -5.628 1.792 1.00 84.94 98 ALA A C 1
ATOM 784 O O . ALA A 1 98 ? 5.423 -5.569 0.704 1.00 84.94 98 ALA A O 1
ATOM 785 N N . ALA A 1 99 ? 5.483 -5.296 2.927 1.00 86.50 99 ALA A N 1
ATOM 786 C CA . ALA A 1 99 ? 6.851 -4.789 2.960 1.00 86.50 99 ALA A CA 1
ATOM 787 C C . ALA A 1 99 ? 7.850 -5.783 2.348 1.00 86.50 99 ALA A C 1
ATOM 789 O O . ALA A 1 99 ? 8.654 -5.403 1.498 1.00 86.50 99 ALA A O 1
ATOM 790 N N . ALA A 1 100 ? 7.772 -7.063 2.722 1.00 87.69 100 ALA A N 1
ATOM 791 C CA . ALA A 1 100 ? 8.657 -8.098 2.196 1.00 87.69 100 ALA A CA 1
ATOM 792 C C . ALA A 1 10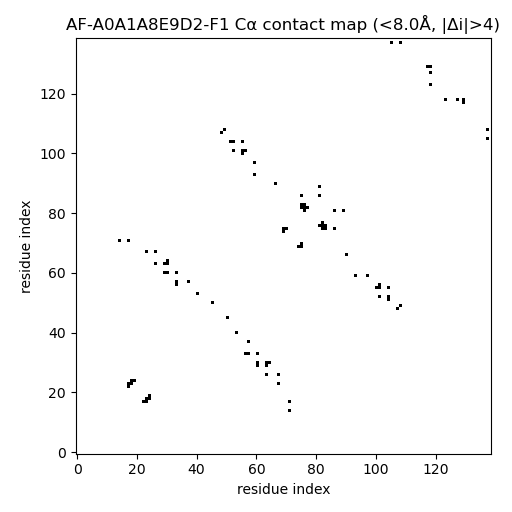0 ? 8.515 -8.266 0.674 1.00 87.69 100 ALA A C 1
ATOM 794 O O . ALA A 1 100 ? 9.513 -8.323 -0.049 1.00 87.69 100 ALA A O 1
ATOM 795 N N . LEU A 1 101 ? 7.279 -8.309 0.170 1.00 83.88 101 LEU A N 1
ATOM 796 C CA . LEU A 1 101 ? 7.022 -8.524 -1.252 1.00 83.88 101 LEU A CA 1
ATOM 797 C C . LEU A 1 101 ? 7.276 -7.265 -2.094 1.00 83.88 101 LEU A C 1
ATOM 799 O O . LEU A 1 101 ? 7.774 -7.390 -3.212 1.00 83.88 101 LEU A O 1
ATOM 803 N N . TYR A 1 102 ? 7.043 -6.062 -1.560 1.00 82.06 102 TYR A N 1
ATOM 804 C CA . TYR A 1 102 ? 7.465 -4.819 -2.212 1.00 82.06 102 TYR A CA 1
ATOM 805 C C . TYR A 1 102 ? 8.990 -4.697 -2.278 1.00 82.06 102 TYR A C 1
ATOM 807 O O . TYR A 1 102 ? 9.511 -4.306 -3.318 1.00 82.06 102 TYR A O 1
ATOM 815 N N . LEU A 1 103 ? 9.729 -5.096 -1.237 1.00 84.31 103 LEU A N 1
ATOM 816 C CA . LEU A 1 103 ? 11.196 -5.152 -1.292 1.00 84.31 103 LEU A CA 1
ATOM 817 C C . LEU A 1 103 ? 11.691 -6.125 -2.368 1.00 84.31 103 LEU A C 1
ATOM 819 O O . LEU A 1 103 ? 12.603 -5.795 -3.127 1.00 84.31 103 LEU A O 1
ATOM 823 N N . ALA A 1 104 ? 11.064 -7.298 -2.482 1.00 82.06 104 ALA A N 1
ATOM 824 C CA . ALA A 1 104 ? 11.374 -8.245 -3.549 1.00 82.06 104 ALA A CA 1
ATOM 825 C C . ALA A 1 104 ? 11.069 -7.658 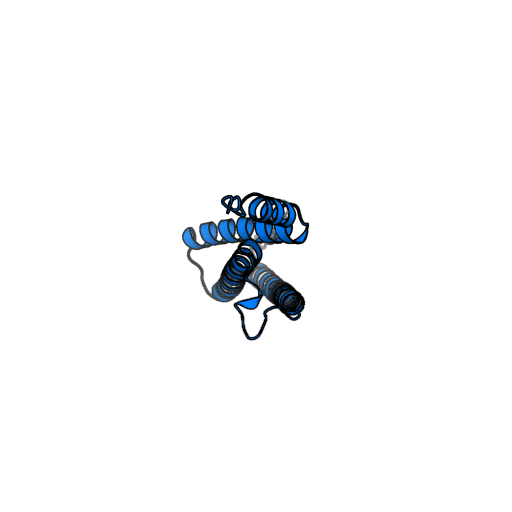-4.939 1.00 82.06 104 ALA A C 1
ATOM 827 O O . ALA A 1 104 ? 11.891 -7.767 -5.849 1.00 82.06 104 ALA A O 1
ATOM 828 N N . ALA A 1 105 ? 9.929 -6.980 -5.098 1.00 80.00 105 ALA A N 1
ATOM 829 C CA . ALA A 1 105 ? 9.556 -6.303 -6.336 1.00 80.00 105 ALA A CA 1
ATOM 830 C C . ALA A 1 105 ? 10.556 -5.201 -6.728 1.00 80.00 105 ALA A C 1
ATOM 832 O O . ALA A 1 105 ? 10.972 -5.138 -7.886 1.00 80.00 105 ALA A O 1
ATOM 833 N N . ILE A 1 106 ? 11.001 -4.389 -5.764 1.00 79.12 106 ILE A N 1
ATOM 834 C CA . ILE A 1 106 ? 12.066 -3.395 -5.953 1.00 79.12 106 ILE A CA 1
ATOM 835 C C . ILE A 1 106 ? 13.358 -4.085 -6.404 1.00 79.12 106 ILE A C 1
ATOM 837 O O . ILE A 1 106 ? 13.988 -3.637 -7.360 1.00 79.12 106 ILE A O 1
ATOM 841 N N . GLY A 1 107 ? 13.731 -5.206 -5.782 1.00 80.44 107 GLY A N 1
ATOM 842 C CA . GLY A 1 107 ? 14.892 -6.002 -6.184 1.00 80.44 107 GLY A CA 1
ATOM 843 C C . GLY A 1 107 ? 14.816 -6.477 -7.639 1.00 80.44 107 GLY A C 1
ATOM 844 O O . GLY A 1 107 ? 15.764 -6.279 -8.397 1.00 80.44 107 GLY A O 1
ATOM 845 N N . VAL A 1 108 ? 13.670 -7.027 -8.054 1.00 78.31 108 VAL A N 1
ATOM 846 C CA . VAL A 1 108 ? 13.423 -7.464 -9.441 1.00 78.31 108 VAL A CA 1
ATOM 847 C C . VAL A 1 108 ? 13.480 -6.287 -10.418 1.00 78.31 108 VAL A C 1
ATOM 849 O O . VAL A 1 108 ? 14.049 -6.416 -11.502 1.00 78.31 108 VAL A O 1
ATOM 852 N N . MET A 1 109 ? 12.925 -5.131 -10.046 1.00 72.06 109 MET A N 1
ATOM 853 C CA . MET A 1 109 ? 12.994 -3.915 -10.862 1.00 72.06 109 MET A CA 1
ATOM 854 C C . MET A 1 109 ? 14.438 -3.426 -11.017 1.00 72.06 109 MET A C 1
ATOM 856 O O . MET A 1 109 ? 14.863 -3.119 -12.130 1.00 72.06 109 MET A O 1
ATOM 860 N N . ILE A 1 110 ? 15.221 -3.405 -9.933 1.00 72.69 110 ILE A N 1
ATOM 861 C CA . ILE A 1 110 ? 16.639 -3.020 -9.959 1.00 72.69 110 ILE A CA 1
ATOM 862 C C . ILE A 1 110 ? 17.441 -3.979 -10.841 1.00 72.69 110 ILE A C 1
ATOM 864 O O . ILE A 1 110 ? 18.251 -3.524 -11.649 1.00 72.69 110 ILE A O 1
ATOM 868 N N . ASP A 1 111 ? 17.218 -5.286 -10.713 1.00 74.44 111 ASP A N 1
ATOM 869 C CA . ASP A 1 111 ? 17.916 -6.305 -11.499 1.00 74.44 111 ASP A CA 1
ATOM 870 C C . ASP A 1 111 ? 17.603 -6.186 -12.998 1.00 74.44 111 ASP A C 1
ATOM 872 O O . ASP A 1 111 ? 18.512 -6.042 -13.820 1.00 74.44 111 ASP A O 1
ATOM 876 N N . LYS A 1 112 ? 16.314 -6.094 -13.352 1.00 68.06 112 LYS A N 1
ATOM 877 C CA . LYS A 1 112 ? 15.862 -5.892 -14.738 1.00 68.06 112 LYS A CA 1
ATOM 878 C C . LYS A 1 112 ? 16.326 -4.561 -15.333 1.00 68.06 112 LYS A C 1
ATOM 880 O O . LYS A 1 112 ? 16.466 -4.424 -16.548 1.00 68.06 112 LYS A O 1
ATOM 885 N N . THR A 1 113 ? 16.574 -3.569 -14.488 1.00 64.38 113 THR A N 1
ATOM 886 C CA . THR A 1 113 ? 17.166 -2.311 -14.935 1.00 64.38 113 THR A CA 1
ATOM 887 C C . THR A 1 113 ? 18.667 -2.460 -15.166 1.00 64.38 113 THR A C 1
ATOM 889 O O . THR A 1 113 ? 19.164 -2.004 -16.189 1.00 64.38 113 THR A O 1
ATOM 892 N N . LYS A 1 114 ? 19.403 -3.117 -14.259 1.00 66.19 114 LYS A N 1
ATOM 893 C CA . LYS A 1 114 ? 20.849 -3.348 -14.416 1.00 66.19 114 LYS A CA 1
ATOM 894 C C . LYS A 1 114 ? 21.178 -4.188 -15.647 1.00 66.19 114 LYS A C 1
ATOM 896 O O . LYS A 1 114 ? 22.212 -3.950 -16.266 1.00 66.19 114 LYS A O 1
ATOM 901 N N . SER A 1 115 ? 20.322 -5.145 -16.002 1.00 63.88 115 SER A N 1
ATOM 902 C CA . SER A 1 115 ? 20.509 -5.970 -17.198 1.00 63.88 115 SER A CA 1
ATOM 903 C C . SER A 1 115 ? 20.330 -5.193 -18.507 1.00 63.88 115 SER A C 1
ATOM 905 O O . SER A 1 115 ? 20.875 -5.600 -19.531 1.00 63.88 115 SER A O 1
ATOM 907 N N . ASN A 1 116 ? 19.656 -4.038 -18.483 1.00 58.47 116 ASN A N 1
ATOM 908 C CA . ASN A 1 116 ? 19.552 -3.154 -19.637 1.00 58.47 116 ASN A CA 1
ATOM 909 C C . ASN A 1 116 ? 20.652 -2.079 -19.616 1.00 58.47 116 ASN A C 1
ATOM 911 O O . ASN A 1 116 ? 20.686 -1.166 -18.789 1.00 58.47 116 ASN A O 1
ATOM 915 N N . SER A 1 117 ? 21.572 -2.170 -20.569 1.00 56.34 117 SER A N 1
ATOM 916 C CA . SER A 1 117 ? 22.764 -1.326 -20.658 1.00 56.34 117 SER A CA 1
ATOM 917 C C . SER A 1 117 ? 22.486 -0.011 -21.405 1.00 56.34 117 SER A C 1
ATOM 919 O O . SER A 1 117 ? 22.958 0.211 -22.514 1.00 56.34 117 SER A O 1
ATOM 921 N N . TYR A 1 118 ? 21.722 0.903 -20.796 1.00 58.16 118 TYR A N 1
ATOM 922 C CA . TYR A 1 118 ? 21.308 2.155 -21.459 1.00 58.16 118 TYR A CA 1
ATOM 923 C C . TYR A 1 118 ? 22.429 3.202 -21.641 1.00 58.16 118 TYR A C 1
ATOM 925 O O . TYR A 1 118 ? 22.314 4.072 -22.499 1.00 58.16 118 TYR A O 1
ATOM 933 N N . CYS A 1 119 ? 23.520 3.137 -20.865 1.00 58.97 119 CYS A N 1
ATOM 934 C CA . CYS A 1 119 ? 24.601 4.143 -20.868 1.00 58.97 119 CYS A CA 1
ATOM 935 C C . CYS A 1 119 ? 25.960 3.605 -21.378 1.00 58.97 119 CYS A C 1
ATOM 937 O O . CYS A 1 119 ? 26.999 4.138 -20.998 1.00 58.97 119 CYS A O 1
ATOM 939 N N . ILE A 1 120 ? 25.985 2.570 -22.232 1.00 55.94 120 ILE A N 1
ATOM 940 C CA . ILE A 1 120 ? 27.229 2.022 -22.829 1.00 55.94 120 ILE A CA 1
ATOM 941 C C . ILE A 1 120 ? 27.404 2.472 -24.294 1.00 55.94 120 ILE A C 1
ATOM 943 O O . ILE A 1 120 ? 27.805 1.705 -25.164 1.00 55.94 120 ILE A O 1
ATOM 947 N N . VAL A 1 121 ? 27.096 3.734 -24.604 1.00 59.25 121 VAL A N 1
ATOM 948 C CA . VAL A 1 121 ? 27.450 4.316 -25.908 1.00 59.25 121 VAL A CA 1
ATOM 949 C C . VAL A 1 121 ? 28.821 4.973 -25.764 1.00 59.25 121 VAL A C 1
ATOM 951 O O . VAL A 1 121 ? 28.967 5.926 -25.001 1.00 59.25 121 VAL A O 1
ATOM 954 N N . HIS A 1 122 ? 29.820 4.487 -26.509 1.00 54.94 122 HIS A N 1
ATOM 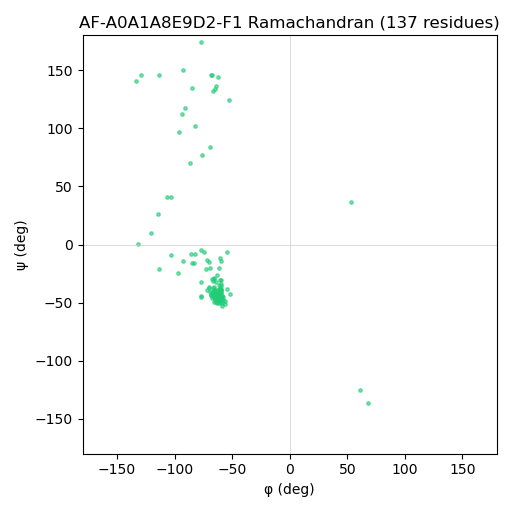955 C CA . HIS A 1 122 ? 31.236 4.903 -26.443 1.00 54.94 122 HIS A CA 1
ATOM 956 C C . HIS A 1 122 ? 31.505 6.422 -26.616 1.00 54.94 122 HIS A C 1
ATOM 958 O O . HIS A 1 122 ? 32.631 6.872 -26.411 1.00 54.94 122 HIS A O 1
ATOM 964 N N . HIS A 1 123 ? 30.491 7.231 -26.945 1.00 57.25 123 HIS A N 1
ATOM 965 C CA . HIS A 1 123 ? 30.587 8.685 -27.117 1.00 57.25 123 HIS A CA 1
ATOM 966 C C . HIS A 1 123 ? 29.696 9.528 -26.188 1.00 57.25 123 HIS A C 1
ATOM 968 O O . HIS A 1 123 ? 29.612 10.744 -26.364 1.00 57.25 123 HIS A O 1
ATOM 974 N N . TYR A 1 124 ? 29.062 8.944 -25.167 1.00 51.75 124 TYR A N 1
ATOM 975 C CA . TYR A 1 124 ? 28.225 9.720 -24.248 1.00 51.75 124 TYR A CA 1
ATOM 976 C C . TYR A 1 124 ? 29.068 10.411 -23.158 1.00 51.75 124 TYR A C 1
ATOM 978 O O . TYR A 1 124 ? 29.509 9.785 -22.200 1.00 51.75 124 TYR A O 1
ATOM 986 N N . LYS A 1 125 ? 29.313 11.720 -23.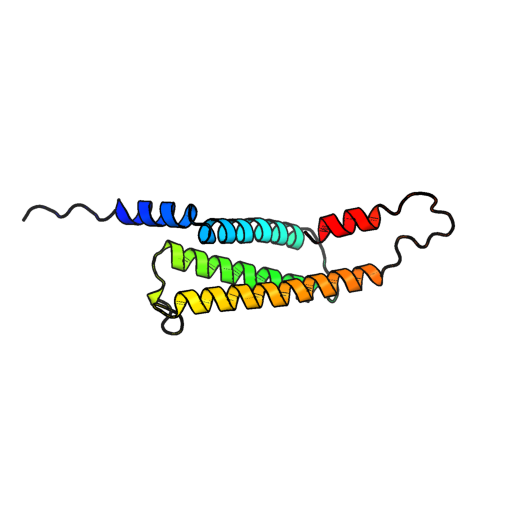314 1.00 55.22 125 LYS A N 1
ATOM 987 C CA . LYS A 1 125 ? 30.114 12.551 -22.386 1.00 55.22 125 LYS A CA 1
ATOM 988 C C . LYS A 1 125 ? 29.330 13.137 -21.199 1.00 55.22 125 LYS A C 1
ATOM 990 O O . LYS A 1 125 ? 29.939 13.735 -20.316 1.00 55.22 125 LYS A O 1
ATOM 995 N N . HIS A 1 126 ? 28.002 13.013 -21.170 1.00 62.94 126 HIS A N 1
ATOM 996 C CA . HIS A 1 126 ? 27.161 13.622 -20.132 1.00 62.94 126 HIS A CA 1
ATOM 997 C C . HIS A 1 126 ? 26.899 12.676 -18.953 1.00 62.94 126 HIS A C 1
ATOM 999 O O . HIS A 1 126 ? 26.825 11.459 -19.130 1.00 62.94 126 HIS A O 1
ATOM 1005 N N . PHE A 1 127 ? 26.713 13.243 -17.752 1.00 59.06 127 PHE A N 1
ATOM 1006 C CA . PHE A 1 127 ? 26.289 12.492 -16.566 1.00 59.06 127 PHE A CA 1
ATOM 1007 C C . PHE A 1 127 ? 25.022 11.686 -16.889 1.00 59.06 127 PHE A C 1
ATOM 1009 O O . PHE A 1 127 ? 24.022 12.235 -17.350 1.00 59.06 127 PHE A O 1
ATOM 1016 N N . CYS A 1 128 ? 25.077 10.371 -16.666 1.00 62.53 128 CYS A N 1
ATO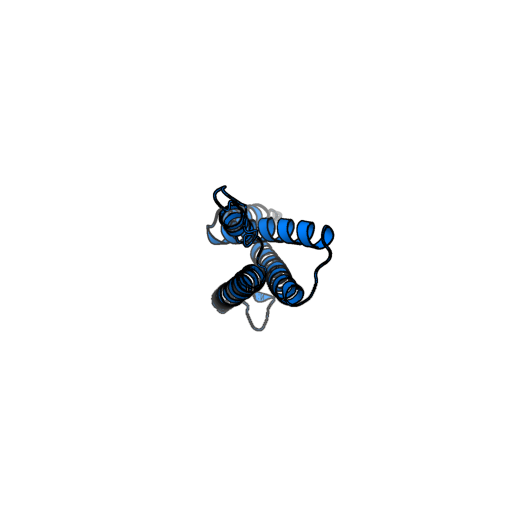M 1017 C CA . CYS A 1 128 ? 23.991 9.434 -16.952 1.00 62.53 128 CYS A CA 1
ATOM 1018 C C . CYS A 1 128 ? 22.816 9.688 -15.979 1.00 62.53 128 CYS A C 1
ATOM 1020 O O . CYS A 1 128 ? 22.678 9.031 -14.946 1.00 62.53 128 CYS A O 1
ATOM 1022 N N . LEU A 1 129 ? 21.961 10.660 -16.328 1.00 61.44 129 LEU A N 1
ATOM 1023 C CA . LEU A 1 129 ? 20.722 11.027 -15.622 1.00 61.44 129 LEU A CA 1
ATOM 1024 C C . LEU A 1 129 ? 19.722 9.869 -15.537 1.00 61.44 129 LEU A C 1
ATOM 1026 O O . LEU A 1 129 ? 18.803 9.910 -14.725 1.00 61.44 129 LEU A O 1
ATOM 1030 N N . TYR A 1 130 ? 19.929 8.814 -16.326 1.00 59.50 130 TYR A N 1
ATOM 1031 C CA . TYR A 1 130 ? 19.149 7.585 -16.273 1.00 59.50 130 TYR A CA 1
ATOM 1032 C C . TYR A 1 130 ? 19.114 6.980 -14.863 1.00 59.50 130 TYR A C 1
ATOM 1034 O O . TYR A 1 130 ? 18.056 6.565 -14.411 1.00 59.50 130 TYR A O 1
ATOM 1042 N N . LYS A 1 131 ? 20.225 7.026 -14.110 1.00 57.81 131 LYS A N 1
ATOM 1043 C CA . LYS A 1 131 ? 20.233 6.584 -12.704 1.00 57.81 131 LYS A CA 1
ATOM 1044 C C . LYS A 1 131 ? 19.345 7.444 -11.802 1.00 57.81 131 LYS A C 1
ATOM 1046 O O . LYS A 1 131 ? 18.791 6.919 -10.852 1.00 57.81 131 LYS A O 1
ATOM 1051 N N . VAL A 1 132 ? 19.204 8.738 -12.090 1.00 60.28 132 VAL A N 1
ATOM 1052 C CA . VAL A 1 132 ? 18.370 9.664 -11.305 1.00 60.28 132 VAL A CA 1
ATOM 1053 C C . VAL A 1 132 ? 16.890 9.461 -11.629 1.00 60.28 132 VAL A C 1
ATOM 1055 O O . VAL A 1 132 ? 16.081 9.330 -10.715 1.00 60.28 132 VAL A O 1
ATOM 1058 N N . TYR A 1 133 ? 16.548 9.346 -12.916 1.00 57.69 133 TYR A N 1
ATOM 1059 C CA . TYR A 1 133 ? 15.201 8.966 -13.363 1.00 57.69 133 TYR A CA 1
ATOM 1060 C C . TYR A 1 133 ? 14.783 7.590 -12.833 1.00 57.69 133 TYR A C 1
ATOM 1062 O O . TYR A 1 133 ? 13.619 7.378 -12.499 1.00 57.69 133 TYR A O 1
ATOM 1070 N N . LEU A 1 134 ? 15.738 6.669 -12.707 1.00 58.00 134 LEU A N 1
ATOM 1071 C CA . LEU A 1 134 ? 15.518 5.351 -12.132 1.00 58.00 134 LEU A CA 1
ATOM 1072 C C . LEU A 1 134 ? 15.168 5.421 -10.645 1.00 58.00 134 LEU A C 1
ATOM 1074 O O . LEU A 1 134 ? 14.185 4.827 -10.219 1.00 58.00 134 LEU A O 1
ATOM 1078 N N . THR A 1 135 ? 15.940 6.161 -9.847 1.00 57.94 135 THR A N 1
ATOM 1079 C CA . THR A 1 135 ? 15.606 6.337 -8.429 1.00 57.94 135 THR A CA 1
ATOM 1080 C C . THR A 1 135 ? 14.229 6.980 -8.283 1.00 57.94 135 THR A C 1
ATOM 1082 O O . THR A 1 135 ? 13.450 6.560 -7.442 1.00 57.94 135 THR A O 1
ATOM 1085 N N . ALA A 1 136 ? 13.890 7.936 -9.149 1.00 57.66 136 ALA A N 1
ATOM 1086 C CA . ALA A 1 136 ? 12.593 8.606 -9.138 1.00 57.66 136 ALA A CA 1
ATOM 1087 C C . ALA A 1 136 ? 11.405 7.729 -9.582 1.00 57.66 136 ALA A C 1
ATOM 1089 O O . ALA A 1 136 ? 10.271 8.132 -9.370 1.00 57.66 136 ALA A O 1
ATOM 1090 N N . SER A 1 137 ? 11.635 6.572 -10.212 1.00 56.06 137 SER A N 1
ATOM 1091 C CA . SER A 1 137 ? 10.570 5.660 -10.674 1.00 56.06 137 SER A CA 1
ATOM 1092 C C . SER A 1 137 ? 10.377 4.433 -9.777 1.00 56.06 137 SER A C 1
ATOM 1094 O O . SER A 1 137 ? 9.418 3.685 -9.953 1.00 56.06 137 SER A O 1
ATOM 1096 N N . VAL A 1 138 ? 11.283 4.219 -8.820 1.00 55.72 138 VAL A N 1
ATOM 1097 C CA . VAL A 1 138 ? 11.198 3.158 -7.802 1.00 55.72 138 VAL A CA 1
ATOM 1098 C C . VAL A 1 138 ? 10.518 3.657 -6.511 1.00 55.72 138 VAL A C 1
ATOM 1100 O O . VAL A 1 138 ? 10.110 2.834 -5.692 1.00 55.72 138 VAL A O 1
ATOM 1103 N N . PHE A 1 139 ? 10.371 4.976 -6.346 1.00 43.97 139 PHE A N 1
ATOM 1104 C CA . PHE A 1 139 ? 9.646 5.643 -5.255 1.00 43.97 139 PHE A CA 1
ATOM 1105 C C . PHE A 1 139 ? 8.306 6.196 -5.742 1.00 43.97 139 PHE A C 1
ATOM 1107 O O . PHE A 1 139 ? 7.361 6.207 -4.923 1.00 43.97 139 PHE A O 1
#

Solvent-accessible surface area (backbone atoms only — not comparable to full-atom values): 8224 Å² total; per-residue (Å²): 131,85,82,79,77,79,92,55,70,63,59,57,51,51,40,53,51,41,56,69,31,72,69,36,42,52,51,50,50,51,48,53,53,43,49,55,48,50,54,52,53,77,73,50,90,81,70,72,76,52,55,57,41,51,49,55,53,51,50,52,38,54,51,49,51,50,54,49,51,32,57,64,68,69,46,48,66,76,38,90,89,43,24,63,86,40,36,62,54,50,52,48,52,50,52,52,52,48,51,55,51,50,52,50,35,51,49,54,52,52,50,62,48,68,74,52,73,84,84,77,55,99,78,70,86,66,84,73,57,64,63,56,56,46,56,65,71,78,109

Foldseek 3Di:
DDDDDDPDPPLVVQLVVLCPDPVNVVLVVLLVVLVVVVVVVVVDDDDDPVVLVNVLSVVLNVVSVVLSVCVSVVVQVVPVVQRDPNVVVVVVVSVVVSVVSLVVSLVVLVVVVVVDPPPPDPPDPDDPCVVVVSVVVSD

InterPro domains:
  IPR008253 Marvel domain [PF01284] (18-139)
  IPR008253 Marvel domain [PS51225] (18-139)
  IPR050578 MARVEL domain-containing and chemokine-like factor proteins [PTHR22776] (13-126)

Mean predicted aligned error: 12.33 Å